Protein AF-A0A396GW42-F1 (afdb_monomer_lite)

Radius of gyration: 40.21 Å; chains: 1; bounding box: 74×36×120 Å

pLDDT: mean 80.88, std 14.31, range [44.22, 98.5]

Foldseek 3Di:
DPPLVVCCVPPVLVSVVCQWQVDDDDDPLVVLSVQLVCLCVVCVDPVSCVVDPVSVVSNLVSLVVVQVVLVRTPPVVSVVSVVVNVVNVVVVVVVVVVVVVVVVVVCVVCVVVVVVVVVVVVVVVVVVVVVVVVVVVVVVVVVVVVVVVVVVVVVVVVVVVD

Sequence (162 aa):
MEDINKLIEEDPLFAFEKLLIGQVSISSIRILLQELKSLMESSFDLDHLISNQESKSKLISLFNQLYQHQGLLPSHVKEFIEKVQTLNDYIIKYTTFQQVLKKHNQLLDSKTDLVNKLWSAYSTQTRIDHEISTANARIDDSLYKLMSIQKSWKILRIKEKI

Organism: Medicago truncatula (NCBI:txid3880)

Secondary structure (DSSP, 8-state):
--SHHHHHHH-HHHHHHHHHHSSS--HHHHHHHHHHHHHHHHT-SHHHHHH-HHHHHHHHHHHHHHHHTGGGS-HHHHHHHHHHHHHHHHHHHHHHHHHHHHHHHHHHHHHHHHHHHHHHHHHHHHHHHHHHHHHHHHHHHHHHHHHHHHHHHHHHHHHTT-

Structure (mmCIF, N/CA/C/O backbone):
data_AF-A0A396GW42-F1
#
_entry.id   AF-A0A396GW42-F1
#
loop_
_atom_site.group_PDB
_atom_site.id
_atom_site.type_symbol
_atom_site.label_atom_id
_atom_site.label_alt_id
_atom_site.label_comp_id
_atom_site.label_asym_id
_atom_site.label_entity_id
_atom_site.label_seq_id
_atom_site.pdbx_PDB_ins_code
_atom_site.Cartn_x
_atom_site.Cartn_y
_atom_site.Cartn_z
_atom_site.occupancy
_atom_site.B_iso_or_equiv
_atom_site.auth_seq_id
_atom_site.auth_comp_id
_atom_site.auth_asym_id
_atom_site.auth_atom_id
_atom_site.pdbx_PDB_model_num
ATOM 1 N N . MET A 1 1 ? -38.583 -3.761 45.421 1.00 50.62 1 MET A N 1
ATOM 2 C CA . MET A 1 1 ? -37.488 -3.274 44.548 1.00 50.62 1 MET A CA 1
ATOM 3 C C . MET A 1 1 ? -36.219 -3.001 45.366 1.00 50.62 1 MET A C 1
ATOM 5 O O . MET A 1 1 ? -35.384 -2.217 44.949 1.00 50.62 1 MET A O 1
ATOM 9 N N . GLU A 1 2 ? -36.059 -3.670 46.514 1.00 44.22 2 GLU A N 1
ATOM 10 C CA . GLU A 1 2 ? -35.084 -3.312 47.559 1.00 44.22 2 GLU A CA 1
ATOM 11 C C . GLU A 1 2 ? -33.847 -4.239 47.577 1.00 44.22 2 GLU A C 1
ATOM 13 O O . GLU A 1 2 ? -32.957 -4.057 48.394 1.00 44.22 2 GLU A O 1
ATOM 18 N N . ASP A 1 3 ? -33.747 -5.188 46.635 1.00 61.47 3 ASP A N 1
ATOM 19 C CA . ASP A 1 3 ? -32.675 -6.201 46.606 1.00 61.47 3 ASP A CA 1
ATOM 20 C C . ASP A 1 3 ? -31.499 -5.873 45.669 1.00 61.47 3 ASP A C 1
ATOM 22 O O . ASP A 1 3 ? -30.366 -6.217 45.979 1.00 61.47 3 ASP A O 1
ATOM 26 N N . ILE A 1 4 ? -31.712 -5.199 44.529 1.00 60.38 4 ILE A N 1
ATOM 27 C CA . ILE A 1 4 ? -30.641 -5.009 43.526 1.00 60.38 4 ILE A CA 1
ATOM 28 C C . ILE A 1 4 ? -29.585 -4.006 43.999 1.00 60.38 4 ILE A C 1
ATOM 30 O O . ILE A 1 4 ? -28.402 -4.255 43.812 1.00 60.38 4 ILE A O 1
ATOM 34 N N . ASN A 1 5 ? -29.983 -2.908 44.648 1.00 65.75 5 ASN A N 1
ATOM 35 C CA . ASN A 1 5 ? -29.028 -1.901 45.131 1.00 65.75 5 ASN A CA 1
ATOM 36 C C . ASN A 1 5 ? -28.087 -2.467 46.201 1.00 65.75 5 ASN A C 1
ATOM 38 O O . ASN A 1 5 ? -26.911 -2.129 46.217 1.00 65.75 5 ASN A O 1
ATOM 42 N N . LYS A 1 6 ? -28.589 -3.380 47.039 1.00 72.62 6 LYS A N 1
ATOM 43 C CA . LYS A 1 6 ? -27.787 -4.073 48.049 1.00 72.62 6 LYS A CA 1
ATOM 44 C C . LYS A 1 6 ? -26.851 -5.110 47.418 1.00 72.62 6 LYS A C 1
ATOM 46 O O . LYS A 1 6 ? -25.679 -5.188 47.761 1.00 72.62 6 LYS A O 1
ATOM 51 N N . LEU A 1 7 ? -27.352 -5.835 46.417 1.00 63.66 7 LEU A N 1
ATOM 52 C CA . LEU A 1 7 ? -26.567 -6.743 45.581 1.00 63.66 7 LEU A CA 1
ATOM 53 C C . LEU A 1 7 ? -25.447 -6.021 44.816 1.00 63.66 7 LEU A C 1
ATOM 55 O O . LEU A 1 7 ? -24.370 -6.583 44.684 1.00 63.66 7 LEU A O 1
ATOM 59 N N . ILE A 1 8 ? -25.668 -4.791 44.337 1.00 66.56 8 ILE A N 1
ATOM 60 C CA . ILE A 1 8 ? -24.638 -3.984 43.657 1.00 66.56 8 ILE A CA 1
ATOM 61 C C . ILE A 1 8 ? -23.465 -3.667 44.596 1.00 66.56 8 ILE A C 1
ATOM 63 O O . ILE A 1 8 ? -22.329 -3.614 44.133 1.00 66.56 8 ILE A O 1
ATOM 67 N N . GLU A 1 9 ? -23.722 -3.471 45.891 1.00 68.69 9 GLU A N 1
ATOM 68 C CA . GLU A 1 9 ? -22.676 -3.209 46.887 1.00 68.69 9 GLU A CA 1
ATOM 69 C C . GLU A 1 9 ? -21.957 -4.489 47.348 1.00 68.69 9 GLU A C 1
ATOM 71 O O . GLU A 1 9 ? -20.740 -4.473 47.520 1.00 68.69 9 GLU A O 1
ATOM 76 N N . GLU A 1 10 ? -22.686 -5.594 47.540 1.00 70.12 10 GLU A N 1
ATOM 77 C CA . GLU A 1 10 ? -22.148 -6.843 48.107 1.00 70.12 10 GLU A CA 1
ATOM 78 C C . GLU A 1 10 ? -21.514 -7.776 47.057 1.00 70.12 10 GLU A C 1
ATOM 80 O O . GLU A 1 10 ? -20.448 -8.346 47.290 1.00 70.12 10 GLU A O 1
ATOM 85 N N . ASP A 1 11 ? -22.153 -7.933 45.896 1.00 62.12 11 ASP A N 1
ATOM 86 C CA . ASP A 1 11 ? -21.642 -8.701 44.757 1.00 62.12 11 ASP A CA 1
ATOM 87 C C . ASP A 1 11 ? -22.103 -8.041 43.446 1.00 62.12 11 ASP A C 1
ATOM 89 O O . ASP A 1 11 ? -23.084 -8.473 42.818 1.00 62.12 11 ASP A O 1
ATOM 93 N N . PRO A 1 12 ? -21.386 -6.987 43.009 1.00 60.44 12 PRO A N 1
ATOM 94 C CA . PRO A 1 12 ? -21.752 -6.212 41.834 1.00 60.44 12 PRO A CA 1
ATOM 95 C C . PRO A 1 12 ? -21.890 -7.076 40.584 1.00 60.44 12 PRO A C 1
ATOM 97 O O . PRO A 1 12 ? -22.664 -6.739 39.694 1.00 60.44 12 PRO A O 1
ATOM 100 N N . LEU A 1 13 ? -21.169 -8.203 40.511 1.00 56.47 13 LEU A N 1
ATOM 101 C CA . LEU A 1 13 ? -21.222 -9.097 39.365 1.00 56.47 13 LEU A CA 1
ATOM 102 C C . LEU A 1 13 ? -22.495 -9.923 39.358 1.00 56.47 13 LEU A C 1
ATOM 104 O O . LEU A 1 13 ? -23.136 -10.015 38.319 1.00 56.47 13 LEU A O 1
ATOM 108 N N . PHE A 1 14 ? -22.868 -10.501 40.496 1.00 63.81 14 PHE A N 1
ATOM 109 C CA . PHE A 1 14 ? -24.110 -11.253 40.608 1.00 63.81 14 PHE A CA 1
ATOM 110 C C . PHE A 1 14 ? -25.330 -10.330 40.478 1.00 63.81 14 PHE A C 1
ATOM 112 O O . PHE A 1 14 ? -26.349 -10.714 39.901 1.00 63.81 14 PHE A O 1
ATOM 119 N N . ALA A 1 15 ? -25.207 -9.076 40.924 1.00 64.31 15 ALA A N 1
ATOM 120 C CA . ALA A 1 15 ? -26.192 -8.026 40.691 1.00 64.31 15 ALA A CA 1
ATOM 121 C C . ALA A 1 15 ? -26.352 -7.710 39.204 1.00 64.31 15 ALA A C 1
ATOM 123 O O . ALA A 1 15 ? -27.474 -7.688 38.699 1.00 64.31 15 ALA A O 1
ATOM 124 N N . PHE A 1 16 ? -25.229 -7.511 38.506 1.00 63.78 16 PHE A N 1
ATOM 125 C CA . PHE A 1 16 ? -25.202 -7.298 37.065 1.00 63.78 16 PHE A CA 1
ATOM 126 C C . PHE A 1 16 ? -25.782 -8.528 36.360 1.00 63.78 16 PHE A C 1
ATOM 128 O O . PHE A 1 16 ? -26.751 -8.403 35.634 1.00 63.78 16 PHE A O 1
ATOM 135 N N . GLU A 1 17 ? -25.321 -9.738 36.671 1.00 60.22 17 GLU A N 1
ATOM 136 C CA . GLU A 1 17 ? -25.830 -11.016 36.157 1.00 60.22 17 GLU A CA 1
ATOM 137 C C . GLU A 1 17 ? -27.356 -11.153 36.325 1.00 60.22 17 GLU A C 1
ATOM 139 O O . GLU A 1 17 ? -28.068 -11.483 35.377 1.00 60.22 17 GLU A O 1
ATOM 144 N N . LYS A 1 18 ? -27.896 -10.826 37.504 1.00 63.91 18 LYS A N 1
ATOM 145 C CA . LYS A 1 18 ? -29.343 -10.805 37.775 1.00 63.91 18 LYS A CA 1
ATOM 146 C C . LYS A 1 18 ? -30.087 -9.758 36.946 1.00 63.91 18 LYS A C 1
ATOM 148 O O . LYS A 1 18 ? -31.170 -10.059 36.442 1.00 63.91 18 LYS A O 1
ATOM 153 N N . LEU A 1 19 ? -29.512 -8.564 36.800 1.00 64.31 19 LEU A N 1
ATOM 154 C CA . LEU A 1 19 ? -30.009 -7.488 35.934 1.00 64.31 19 LEU A CA 1
ATOM 155 C C . LEU A 1 19 ? -30.009 -7.911 34.462 1.00 64.31 19 LEU A C 1
ATOM 157 O O . LEU A 1 19 ? -30.951 -7.590 33.745 1.00 64.31 19 LEU A O 1
ATOM 161 N N . LEU A 1 20 ? -28.979 -8.652 34.044 1.00 56.72 20 LEU A N 1
ATOM 162 C CA . LEU A 1 20 ? -28.669 -8.998 32.662 1.00 56.72 20 LEU A CA 1
ATOM 163 C C . LEU A 1 20 ? -29.333 -10.285 32.155 1.00 56.72 20 LEU A C 1
ATOM 165 O O . LEU A 1 20 ? -29.361 -10.477 30.947 1.00 56.72 20 LEU A O 1
ATOM 169 N N . ILE A 1 21 ? -29.793 -11.204 33.011 1.00 57.59 21 ILE A N 1
ATOM 170 C CA . ILE A 1 21 ? -30.125 -12.572 32.553 1.00 57.59 21 ILE A CA 1
ATOM 171 C C . ILE A 1 21 ? -31.597 -12.941 32.713 1.00 57.59 21 ILE A C 1
ATOM 173 O O . ILE A 1 21 ? -32.006 -13.929 32.116 1.00 57.59 21 ILE A O 1
ATOM 177 N N . GLY A 1 22 ? -32.402 -12.174 33.465 1.00 53.97 22 GLY A N 1
ATOM 178 C CA . GLY A 1 22 ? -33.860 -12.361 33.539 1.00 53.97 22 GLY A CA 1
ATOM 179 C C . GLY A 1 22 ? -34.301 -13.830 33.459 1.00 53.97 22 GLY A C 1
AT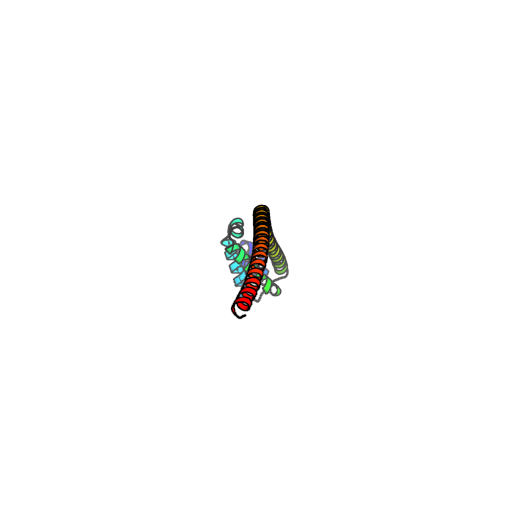OM 180 O O . GLY A 1 22 ? -35.000 -14.178 32.527 1.00 53.97 22 GLY A O 1
ATOM 181 N N . GLN A 1 23 ? -33.795 -14.681 34.364 1.00 52.19 23 GLN A N 1
ATOM 182 C CA . GLN A 1 23 ? -33.992 -16.141 34.405 1.00 52.19 23 GLN A CA 1
ATOM 183 C C . GLN A 1 23 ? -34.030 -16.855 33.025 1.00 52.19 23 GLN A C 1
ATOM 185 O O . GLN A 1 23 ? -35.083 -16.988 32.413 1.00 52.19 23 GLN A O 1
ATOM 190 N N . VAL A 1 24 ? -32.899 -17.495 32.670 1.00 44.75 24 VAL A N 1
ATOM 191 C CA . VAL A 1 24 ? -32.701 -18.520 31.606 1.00 44.75 24 VAL A CA 1
ATOM 192 C C . VAL A 1 24 ? -32.278 -17.938 30.240 1.00 44.75 24 VAL A C 1
ATOM 194 O O . VAL A 1 24 ? -33.092 -17.570 29.407 1.00 44.75 24 VAL A O 1
ATOM 197 N N . SER A 1 25 ? -30.980 -17.864 29.918 1.00 50.50 25 SER A N 1
ATOM 198 C CA . SER A 1 25 ? -30.200 -18.973 29.323 1.00 50.50 25 SER A CA 1
ATOM 199 C C . SER A 1 25 ? -28.691 -18.694 29.470 1.00 50.50 25 SER A C 1
ATOM 201 O O . SER A 1 25 ? -28.188 -17.697 28.962 1.00 50.50 25 SER A O 1
ATOM 203 N N . ILE A 1 26 ? -27.976 -19.538 30.226 1.00 50.97 26 ILE A N 1
ATOM 204 C CA . ILE A 1 26 ? -27.003 -19.020 31.211 1.00 50.97 26 ILE A CA 1
ATOM 205 C C . ILE A 1 26 ? -25.522 -19.331 30.905 1.00 50.97 26 ILE A C 1
ATOM 207 O O . ILE A 1 26 ? -24.672 -18.630 31.427 1.00 50.97 26 ILE A O 1
ATOM 211 N N . SER A 1 27 ? -25.131 -20.316 30.084 1.00 57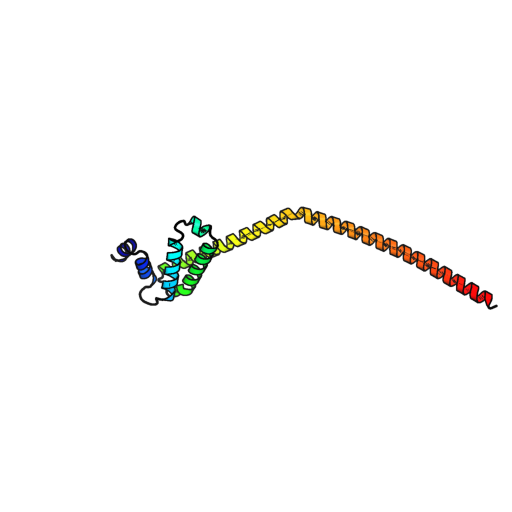.28 27 SER A N 1
ATOM 212 C CA . SER A 1 27 ? -23.706 -20.730 30.058 1.00 57.28 27 SER A CA 1
ATOM 213 C C . SER A 1 27 ? -22.779 -19.817 29.243 1.00 57.28 27 SER A C 1
ATOM 215 O O . SER A 1 27 ? -21.759 -19.377 29.764 1.00 57.28 27 SER A O 1
ATOM 217 N N . SER A 1 28 ? -23.109 -19.511 27.985 1.00 65.38 28 SER A N 1
ATOM 218 C CA . SER A 1 28 ? -22.185 -18.793 27.088 1.00 65.38 28 SER A CA 1
ATOM 219 C C . SER A 1 28 ? -22.103 -17.297 27.398 1.00 65.38 28 SER A C 1
ATOM 221 O O . SER A 1 28 ? -21.014 -16.738 27.436 1.00 65.38 28 SER A O 1
ATOM 223 N N . ILE A 1 29 ? -23.238 -16.657 27.706 1.00 69.88 29 ILE A N 1
ATOM 224 C CA . ILE A 1 29 ? -23.279 -15.237 28.101 1.00 69.88 29 ILE A CA 1
ATOM 225 C C . ILE A 1 29 ? -22.557 -15.035 29.437 1.00 69.88 29 ILE A C 1
ATOM 227 O O . ILE A 1 29 ? -21.790 -14.090 29.580 1.00 69.88 29 ILE A O 1
ATOM 231 N N . ARG A 1 30 ? -22.727 -15.957 30.393 1.00 71.88 30 ARG A N 1
ATOM 232 C CA . ARG A 1 30 ? -22.016 -15.915 31.676 1.00 71.88 30 ARG A CA 1
ATOM 233 C C . ARG A 1 30 ? -20.507 -16.008 31.501 1.00 71.88 30 ARG A C 1
ATOM 235 O O . ARG A 1 30 ? -19.797 -15.247 32.142 1.00 71.88 30 ARG A O 1
ATOM 242 N N . ILE A 1 31 ? -20.019 -16.885 30.621 1.00 79.62 31 ILE A N 1
ATOM 243 C CA . ILE A 1 31 ? -18.582 -16.979 30.321 1.00 79.62 31 ILE A CA 1
ATOM 244 C C . ILE A 1 31 ? -18.071 -15.655 29.734 1.00 79.62 31 ILE A C 1
ATOM 246 O O . ILE A 1 31 ? -17.083 -15.123 30.231 1.00 79.62 31 ILE A O 1
ATOM 250 N N . LEU A 1 32 ? -18.779 -15.071 28.761 1.00 79.00 32 LEU A N 1
ATOM 251 C CA . LEU A 1 32 ? -18.402 -13.785 28.158 1.00 79.00 32 LEU A CA 1
ATOM 252 C C . LEU A 1 32 ? -18.378 -12.636 29.176 1.00 79.00 32 LEU A C 1
ATOM 254 O O . LEU A 1 32 ? -17.474 -11.802 29.154 1.00 79.00 32 LEU A O 1
ATOM 258 N N . LEU A 1 33 ? -19.346 -12.598 30.093 1.00 76.12 33 LEU A N 1
ATOM 259 C CA . LEU A 1 33 ? -19.400 -11.602 31.164 1.00 76.12 33 LEU A CA 1
ATOM 260 C C . LEU A 1 33 ? -18.288 -11.807 32.198 1.00 76.12 33 LEU A C 1
ATOM 262 O O . LEU A 1 33 ? -17.696 -10.832 32.655 1.00 76.12 33 LEU A O 1
ATOM 266 N N . GLN A 1 34 ? -17.967 -13.057 32.538 1.00 80.06 34 GLN A N 1
ATOM 267 C CA . GLN A 1 34 ? -16.864 -13.385 33.440 1.00 80.06 34 GLN A CA 1
ATOM 268 C C . GLN A 1 34 ? -15.515 -12.966 32.839 1.00 80.06 34 GLN A C 1
ATOM 270 O O . GLN A 1 34 ? -14.663 -12.420 33.538 1.00 80.06 34 GLN A O 1
ATOM 275 N N . GLU A 1 35 ? -15.328 -13.187 31.537 1.00 81.31 35 GLU A N 1
ATOM 276 C CA . GLU A 1 35 ? -14.133 -12.755 30.814 1.00 81.31 35 GLU A CA 1
ATOM 277 C C . GLU A 1 35 ? -14.042 -11.233 30.713 1.00 81.31 35 GLU A C 1
ATOM 279 O O . GLU A 1 35 ? -12.959 -10.681 30.906 1.00 81.31 35 GLU A O 1
ATOM 284 N N . LEU A 1 36 ? -15.164 -10.544 30.473 1.00 79.75 36 LEU A N 1
ATOM 285 C CA . LEU A 1 36 ? -15.219 -9.083 30.483 1.00 79.75 36 LEU A CA 1
ATOM 286 C C . LEU A 1 36 ? -14.872 -8.524 31.865 1.00 79.75 36 LEU A C 1
ATOM 288 O O . LEU A 1 36 ? -14.075 -7.595 31.961 1.00 79.75 36 LEU A O 1
ATOM 292 N N . LYS A 1 37 ? -15.408 -9.121 32.934 1.00 78.00 37 LYS A N 1
ATOM 293 C CA . LYS A 1 37 ? -15.067 -8.761 34.314 1.00 78.00 37 LYS A CA 1
ATOM 294 C C . LYS A 1 37 ? -13.579 -8.949 34.576 1.00 78.00 37 LYS A C 1
ATOM 296 O O . LYS A 1 37 ? -12.919 -8.009 34.995 1.00 78.00 37 LYS A O 1
ATOM 301 N N . SER A 1 38 ? -13.047 -10.137 34.289 1.00 82.50 38 SER A N 1
ATOM 302 C CA . SER A 1 38 ? -11.629 -10.434 34.493 1.00 82.50 38 SER A CA 1
ATOM 303 C C . SER A 1 38 ? -10.744 -9.464 33.715 1.00 82.50 38 SER A C 1
ATOM 305 O O . SER A 1 38 ? -9.736 -9.003 34.244 1.00 82.50 38 SER A O 1
ATOM 307 N N . LEU A 1 39 ? -11.145 -9.099 32.493 1.00 77.88 39 LEU A N 1
ATOM 308 C CA . LEU A 1 39 ? -10.447 -8.099 31.700 1.00 77.88 39 LEU A CA 1
ATOM 309 C C . LEU A 1 39 ? -10.451 -6.734 32.402 1.00 77.88 39 LEU A C 1
ATOM 311 O O . LEU A 1 39 ? -9.375 -6.179 32.590 1.00 77.88 39 LEU A O 1
ATOM 315 N N . MET A 1 40 ? -11.611 -6.256 32.860 1.00 74.00 40 MET A N 1
ATOM 316 C CA . MET A 1 40 ? -11.760 -4.976 33.571 1.00 74.00 40 MET A CA 1
ATOM 317 C C . MET A 1 40 ? -11.014 -4.940 34.915 1.00 74.00 40 MET A C 1
ATOM 319 O O . MET A 1 40 ? -10.397 -3.935 35.252 1.00 74.00 40 MET A O 1
ATOM 323 N N . GLU A 1 41 ? -11.033 -6.036 35.676 1.00 72.94 41 GLU A N 1
ATOM 324 C CA . GLU A 1 41 ? -10.347 -6.153 36.970 1.00 72.94 41 GLU A CA 1
ATOM 325 C C . GLU A 1 41 ? -8.828 -6.266 36.810 1.00 72.94 41 GLU A C 1
ATOM 327 O O . GLU A 1 41 ? -8.072 -5.695 37.594 1.00 72.94 41 GLU A O 1
ATOM 332 N N . SER A 1 42 ? -8.366 -6.969 35.771 1.00 69.25 42 SER A N 1
ATOM 333 C CA . SER A 1 42 ? -6.937 -7.066 35.441 1.00 69.25 42 SER A CA 1
ATOM 334 C C . SER A 1 42 ? -6.372 -5.766 34.865 1.00 69.25 42 SER A C 1
ATOM 336 O O . SER A 1 42 ? -5.174 -5.511 34.972 1.00 69.25 42 SER A O 1
ATOM 338 N N . SER A 1 43 ? -7.227 -4.929 34.273 1.00 62.62 43 SER A N 1
ATOM 339 C CA . SER A 1 43 ? -6.869 -3.653 33.664 1.00 62.62 43 SER A CA 1
ATOM 340 C C . SER A 1 43 ? -7.219 -2.474 34.568 1.00 62.62 43 SER A C 1
ATOM 342 O O . SER A 1 43 ? -7.766 -1.490 34.081 1.00 62.62 43 SER A O 1
ATOM 344 N N . PHE A 1 44 ? -6.942 -2.573 35.872 1.00 53.59 44 PHE A N 1
ATOM 345 C CA . PHE A 1 44 ? -7.311 -1.588 36.906 1.00 53.59 44 PHE A CA 1
ATOM 346 C C . PHE A 1 44 ? -7.046 -0.114 36.518 1.00 53.59 44 PHE A C 1
ATOM 348 O O . PHE A 1 44 ? -7.666 0.799 37.055 1.00 53.59 44 PHE A O 1
ATOM 355 N N . ASP A 1 45 ? -6.159 0.106 35.548 1.00 67.62 45 ASP A N 1
ATOM 356 C CA . ASP A 1 45 ? -5.987 1.351 34.819 1.00 67.62 45 ASP A CA 1
ATOM 357 C C . ASP A 1 45 ? -6.621 1.305 33.406 1.00 67.62 45 ASP A C 1
ATOM 359 O O . ASP A 1 45 ? -6.199 0.544 32.523 1.00 67.62 45 ASP A O 1
ATOM 363 N N . LEU A 1 46 ? -7.617 2.167 33.172 1.00 64.44 46 LEU A N 1
ATOM 364 C CA . LEU A 1 46 ? -8.256 2.354 31.865 1.00 64.44 46 LEU A CA 1
ATOM 365 C C . LEU A 1 46 ? -7.227 2.747 30.789 1.00 64.44 46 LEU A C 1
ATOM 367 O O . LEU A 1 46 ? -7.354 2.332 29.633 1.00 64.44 46 LEU A O 1
ATOM 371 N N . ASP A 1 47 ? -6.176 3.480 31.171 1.00 68.25 47 ASP A N 1
ATOM 372 C CA . ASP A 1 47 ? -5.085 3.854 30.272 1.00 68.25 47 ASP A CA 1
ATOM 373 C C . ASP A 1 47 ? -4.247 2.633 29.875 1.00 68.25 47 ASP A C 1
ATOM 375 O O . ASP A 1 47 ? -3.780 2.545 28.737 1.00 68.25 47 ASP A O 1
ATOM 379 N N . HIS A 1 48 ? -4.125 1.625 30.743 1.00 71.44 48 HIS A N 1
ATOM 380 C CA . HIS A 1 48 ? -3.484 0.349 30.421 1.00 71.44 48 HIS A CA 1
ATOM 381 C C . HIS A 1 48 ? -4.354 -0.524 29.499 1.00 71.44 48 HIS A C 1
ATOM 383 O O . HIS A 1 48 ? -3.843 -1.139 28.558 1.00 71.44 48 HIS A O 1
ATOM 389 N N . LEU A 1 49 ? -5.679 -0.553 29.710 1.00 66.81 49 LEU A N 1
ATOM 390 C CA . LEU A 1 49 ? -6.614 -1.245 28.809 1.00 66.81 49 LEU A CA 1
ATOM 391 C C . LEU A 1 49 ? -6.562 -0.646 27.395 1.00 66.81 49 LEU A C 1
ATOM 393 O O . LEU A 1 49 ? -6.596 -1.379 26.408 1.00 66.81 49 LEU A O 1
ATOM 397 N N . ILE A 1 50 ? -6.459 0.684 27.300 1.00 65.94 50 ILE A N 1
ATOM 398 C CA . ILE A 1 50 ? -6.406 1.415 26.033 1.00 65.94 50 ILE A CA 1
ATOM 399 C C . ILE A 1 50 ? -4.994 1.382 25.426 1.00 65.94 50 ILE A C 1
ATOM 401 O O . ILE A 1 50 ? -4.855 1.329 24.209 1.00 65.94 50 ILE A O 1
ATOM 405 N N . SER A 1 51 ? -3.912 1.403 26.192 1.00 70.75 51 SER A N 1
ATOM 406 C CA . SER A 1 51 ? -2.559 1.381 25.611 1.00 70.75 51 SER A CA 1
ATOM 407 C C . SER A 1 51 ? -2.132 -0.011 25.131 1.00 70.75 51 SER A C 1
ATOM 409 O O . SER A 1 51 ? -1.359 -0.107 24.175 1.00 70.75 51 SER A O 1
ATOM 411 N N . ASN A 1 52 ? -2.680 -1.087 25.706 1.00 80.19 52 ASN A N 1
ATOM 412 C CA . ASN A 1 52 ? -2.385 -2.454 25.286 1.00 80.19 52 ASN A CA 1
ATOM 413 C C . ASN A 1 52 ? -3.279 -2.911 24.115 1.00 80.19 52 ASN A C 1
ATOM 415 O O . ASN A 1 52 ? -4.492 -3.093 24.246 1.00 80.19 52 ASN A O 1
ATOM 419 N N . GLN A 1 53 ? -2.655 -3.164 22.961 1.00 79.25 53 GLN A N 1
ATOM 420 C CA . GLN A 1 53 ? -3.340 -3.615 21.748 1.00 79.25 53 GLN A CA 1
ATOM 421 C C . GLN A 1 53 ? -4.022 -4.985 21.901 1.00 79.25 53 GLN A C 1
ATOM 423 O O . GLN A 1 53 ? -5.072 -5.219 21.296 1.00 79.25 53 GLN A O 1
ATOM 428 N N . GLU A 1 54 ? -3.455 -5.887 22.701 1.00 81.62 54 GLU A N 1
ATOM 429 C CA . GLU A 1 54 ? -4.038 -7.201 22.977 1.00 81.62 54 GLU A CA 1
ATOM 430 C C . GLU A 1 54 ? -5.304 -7.062 23.829 1.00 81.62 54 GLU A C 1
ATOM 432 O O . GLU A 1 54 ? -6.361 -7.570 23.449 1.00 81.62 54 GLU A O 1
ATOM 437 N N . SER A 1 55 ? -5.236 -6.279 24.911 1.00 78.25 55 SER A N 1
ATOM 438 C CA . SER A 1 55 ? -6.389 -5.979 25.769 1.00 78.25 55 SER A CA 1
ATOM 439 C C . SER A 1 55 ? -7.513 -5.290 24.996 1.00 78.25 55 SER A C 1
ATOM 441 O O . SER A 1 55 ? -8.667 -5.707 25.098 1.00 78.25 55 SER A O 1
ATOM 443 N N . LYS A 1 56 ? -7.185 -4.304 24.147 1.00 77.38 56 LYS A N 1
ATOM 444 C CA . LYS A 1 56 ? -8.135 -3.670 23.216 1.00 77.38 56 LYS A CA 1
ATOM 445 C C . LYS A 1 56 ? -8.816 -4.680 22.300 1.00 77.38 56 LYS A C 1
ATOM 447 O O . LYS A 1 56 ? -10.036 -4.667 22.159 1.00 77.38 56 LYS A O 1
ATOM 452 N N . SER A 1 57 ? -8.036 -5.556 21.670 1.00 80.75 57 SER A N 1
ATOM 453 C CA . SER A 1 57 ? -8.563 -6.548 20.727 1.00 80.75 57 SER A CA 1
ATOM 454 C C . SER A 1 57 ? -9.476 -7.553 21.431 1.00 80.75 57 SER A C 1
ATOM 456 O O . SER A 1 57 ? -10.538 -7.900 20.911 1.00 80.75 57 SER A O 1
ATOM 458 N N . LYS A 1 58 ? -9.105 -7.967 22.648 1.00 82.44 58 LYS A N 1
ATOM 459 C CA . LYS A 1 58 ? -9.915 -8.846 23.494 1.00 82.44 58 LYS A CA 1
ATOM 460 C C . LYS A 1 58 ? -11.224 -8.175 23.921 1.00 82.44 58 LYS A C 1
ATOM 462 O O . LYS A 1 58 ? -12.275 -8.795 23.802 1.00 82.44 58 LYS A O 1
ATOM 467 N N . LEU A 1 59 ? -11.185 -6.900 24.313 1.00 79.12 59 LEU A N 1
ATOM 468 C CA . LEU A 1 59 ? -12.372 -6.112 24.657 1.00 79.12 59 LEU A CA 1
ATOM 469 C C . LEU A 1 59 ? -13.347 -5.996 23.473 1.00 79.12 59 LEU A C 1
ATOM 471 O O . LEU A 1 59 ? -14.538 -6.265 23.620 1.00 79.12 59 LEU A O 1
ATOM 475 N N . ILE A 1 60 ? -12.838 -5.648 22.286 1.00 77.81 60 ILE A N 1
ATOM 476 C CA . ILE A 1 60 ? -13.641 -5.554 21.055 1.00 77.81 60 ILE A CA 1
ATOM 477 C C . ILE A 1 60 ? -14.280 -6.909 20.728 1.00 77.81 60 ILE A C 1
ATOM 479 O O . ILE A 1 60 ? -15.463 -6.973 20.396 1.00 77.81 60 ILE A O 1
ATOM 483 N N . SER A 1 61 ? -13.523 -8.003 20.856 1.00 83.62 61 SER A N 1
ATOM 484 C CA . SER A 1 61 ? -14.030 -9.360 20.629 1.00 83.62 61 SER A CA 1
ATOM 485 C C . SER A 1 61 ? -15.164 -9.728 21.591 1.00 83.62 61 SER A C 1
ATOM 487 O O . SER A 1 61 ? -16.189 -10.251 21.153 1.00 83.62 61 SER A O 1
ATOM 489 N N . LEU A 1 62 ? -15.017 -9.415 22.881 1.00 82.25 62 LEU A N 1
ATOM 490 C CA . LEU A 1 62 ? -16.043 -9.678 23.893 1.00 82.25 62 LEU A CA 1
ATOM 491 C C . LEU A 1 62 ? -17.328 -8.893 23.618 1.00 82.25 62 LEU A C 1
ATOM 493 O O . LEU A 1 62 ? -18.412 -9.474 23.649 1.00 82.25 62 LEU A O 1
ATOM 497 N N . PHE A 1 63 ? -17.223 -7.605 23.277 1.00 78.75 63 PHE A N 1
ATOM 498 C CA . PHE A 1 63 ? -18.395 -6.801 22.917 1.00 78.75 63 PHE A CA 1
ATOM 499 C C . PHE A 1 63 ? -19.085 -7.302 21.650 1.00 78.75 63 PHE A C 1
ATOM 5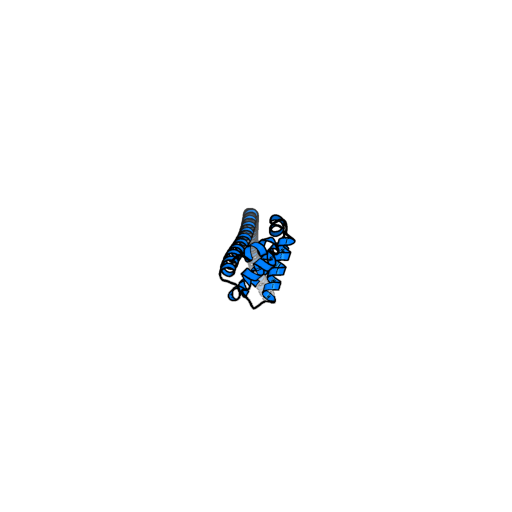01 O O . PHE A 1 63 ? -20.309 -7.419 21.643 1.00 78.75 63 PHE A O 1
ATOM 508 N N . ASN A 1 64 ? -18.322 -7.688 20.623 1.00 80.19 64 ASN A N 1
ATOM 509 C CA . ASN A 1 64 ? -18.887 -8.282 19.413 1.00 80.19 64 ASN A CA 1
ATOM 510 C C . ASN A 1 64 ? -19.673 -9.561 19.733 1.00 80.19 64 ASN A C 1
ATOM 512 O O . ASN A 1 64 ? -20.787 -9.732 19.246 1.00 80.19 64 ASN A O 1
ATOM 516 N N . GLN A 1 65 ? -19.122 -10.450 20.563 1.00 80.44 65 GLN A N 1
ATOM 517 C CA . GLN A 1 65 ? -19.785 -11.699 20.952 1.00 80.44 65 GLN A CA 1
ATOM 518 C C . GLN A 1 65 ? -21.038 -11.445 21.803 1.00 80.44 65 GLN A C 1
ATOM 520 O O . GLN A 1 65 ? -22.077 -12.055 21.559 1.00 80.44 65 GLN A O 1
ATOM 525 N N . LEU A 1 66 ? -20.988 -10.495 22.742 1.00 78.06 66 LEU A N 1
ATOM 526 C CA . LEU A 1 66 ? -22.161 -10.070 23.513 1.00 78.06 66 LEU A CA 1
ATOM 527 C C . LEU A 1 66 ? -23.251 -9.468 22.614 1.00 78.06 66 LEU A C 1
ATOM 529 O O . LEU A 1 66 ? -24.429 -9.776 22.792 1.00 78.06 66 LEU A O 1
ATOM 533 N N . TYR A 1 67 ? -22.868 -8.680 21.606 1.00 77.19 67 TYR A N 1
ATOM 534 C CA . TYR A 1 67 ? -23.790 -8.131 20.612 1.00 77.19 67 TYR A CA 1
ATOM 535 C C . TYR A 1 67 ? -24.476 -9.227 19.784 1.00 77.19 67 TYR A C 1
ATOM 537 O O . TYR A 1 67 ? -25.683 -9.155 19.556 1.00 77.19 67 TYR A O 1
ATOM 545 N N . GLN A 1 68 ? -23.766 -10.296 19.400 1.00 78.50 68 GLN A N 1
ATOM 546 C CA . GLN A 1 68 ? -24.386 -11.445 18.715 1.00 78.50 68 GLN A CA 1
ATOM 547 C C . GLN A 1 68 ? -25.450 -12.148 19.574 1.00 78.50 68 GLN A C 1
ATOM 549 O O . GLN A 1 68 ? -26.399 -12.724 19.043 1.00 78.50 68 GLN A O 1
ATOM 554 N N . HIS A 1 69 ? -25.332 -12.070 20.901 1.00 76.81 69 HIS A N 1
ATOM 555 C CA . HIS A 1 69 ? -26.286 -12.649 21.848 1.00 76.81 69 HIS A CA 1
ATOM 556 C C . HIS A 1 69 ? -27.321 -11.646 22.386 1.00 76.81 69 HIS A C 1
ATOM 558 O O . HIS A 1 69 ? -28.083 -11.984 23.292 1.00 76.81 69 HIS A O 1
ATOM 564 N N . GLN A 1 70 ? -27.423 -10.443 21.807 1.00 71.31 70 GLN A N 1
ATOM 565 C CA . GLN A 1 70 ? -28.294 -9.371 22.309 1.00 71.31 70 GLN A CA 1
ATOM 566 C C . GLN A 1 70 ? -29.787 -9.726 22.393 1.00 71.31 70 GLN A C 1
ATOM 568 O O . GLN A 1 70 ? -30.517 -9.124 23.173 1.00 71.31 70 GLN A O 1
ATOM 573 N N . GLY A 1 71 ? -30.256 -10.702 21.604 1.00 72.38 71 GLY A N 1
ATOM 574 C CA . GLY A 1 71 ? -31.649 -11.166 21.635 1.00 72.38 71 GLY A CA 1
ATOM 575 C C . GLY A 1 71 ? -32.043 -11.878 22.934 1.00 72.38 71 GLY A C 1
ATOM 576 O O . GLY A 1 71 ? -33.230 -12.043 23.195 1.00 72.38 71 GLY A O 1
ATOM 577 N N . LEU A 1 72 ? -31.058 -12.281 23.741 1.00 73.19 72 LEU A N 1
ATOM 578 C CA . LEU A 1 72 ? -31.238 -12.931 25.041 1.00 73.19 72 LEU A CA 1
ATOM 579 C C . LEU A 1 72 ? -31.030 -11.964 26.214 1.00 73.19 72 LEU A C 1
ATOM 581 O O . LEU A 1 72 ? -31.136 -12.373 27.368 1.00 73.19 72 LEU A O 1
ATOM 585 N N . LEU A 1 73 ? -30.708 -10.701 25.927 1.00 70.06 73 LEU A N 1
ATOM 586 C CA . LEU A 1 73 ? -30.404 -9.698 26.935 1.00 70.06 73 LEU A CA 1
ATOM 587 C C . LEU A 1 73 ? -31.626 -8.800 27.192 1.00 70.06 73 LEU A C 1
ATOM 589 O O . LEU A 1 73 ? -32.339 -8.430 26.254 1.00 70.06 73 LEU A O 1
ATOM 593 N N . PRO A 1 74 ? -31.873 -8.400 28.447 1.00 75.69 74 PRO A N 1
ATOM 594 C CA . PRO A 1 74 ? -32.881 -7.418 28.805 1.00 75.69 74 PRO A CA 1
ATOM 595 C C . PRO A 1 74 ? -32.682 -6.099 28.052 1.00 75.69 74 PRO A C 1
ATOM 597 O O . PRO A 1 74 ? -31.563 -5.703 27.725 1.00 75.69 74 PRO A O 1
ATOM 600 N N . SER A 1 75 ? -33.780 -5.385 27.803 1.00 73.19 75 SER A N 1
ATOM 601 C CA . SER A 1 75 ? -33.805 -4.196 26.936 1.00 73.19 75 SER A CA 1
ATOM 602 C C . SER A 1 75 ? -32.768 -3.124 27.297 1.00 73.19 75 SER A C 1
ATOM 604 O O . SER A 1 75 ? -32.113 -2.585 26.409 1.00 73.19 75 SER A O 1
ATOM 606 N N . HIS A 1 76 ? -32.571 -2.855 28.588 1.00 69.19 76 HIS A N 1
ATOM 607 C CA . HIS A 1 76 ? -31.607 -1.864 29.080 1.00 69.19 76 HIS A CA 1
ATOM 608 C C . HIS A 1 76 ? -30.145 -2.245 28.780 1.00 69.19 76 HIS A C 1
ATOM 610 O O . HIS A 1 76 ? -29.294 -1.385 28.569 1.00 69.19 76 HIS A O 1
ATOM 616 N N . VAL A 1 77 ? -29.854 -3.542 28.720 1.00 69.12 77 VAL A N 1
ATOM 617 C CA . VAL A 1 77 ? -28.530 -4.095 28.403 1.00 69.12 77 VAL A CA 1
ATOM 618 C C . VAL A 1 77 ? -28.274 -4.030 26.916 1.00 69.12 77 VAL A C 1
ATOM 620 O O . VAL A 1 77 ? -27.180 -3.682 26.478 1.00 69.12 77 VAL A O 1
ATOM 623 N N . LYS A 1 78 ? -29.301 -4.365 26.137 1.00 73.50 78 LYS A N 1
ATOM 624 C CA . LYS A 1 78 ? -29.255 -4.292 24.687 1.00 73.50 78 LYS A CA 1
ATOM 625 C C . LYS A 1 78 ? -28.910 -2.873 24.233 1.00 73.50 78 LYS A C 1
ATOM 627 O O . LYS A 1 78 ? -27.976 -2.704 23.457 1.00 73.50 78 LYS A O 1
ATOM 632 N N . GLU A 1 79 ? -29.583 -1.864 24.786 1.00 75.56 79 GLU A N 1
ATOM 633 C CA . GLU A 1 79 ? -29.296 -0.456 24.481 1.00 75.56 79 GLU A CA 1
ATOM 634 C C . GLU A 1 79 ? -27.853 -0.066 24.853 1.00 75.56 79 GLU A C 1
ATOM 636 O O . GLU A 1 79 ? -27.179 0.651 24.110 1.00 75.56 79 GLU A O 1
ATOM 641 N N . PHE A 1 80 ? -27.347 -0.558 25.988 1.00 75.56 80 PHE A N 1
ATOM 642 C CA . PHE A 1 80 ? -25.961 -0.336 26.395 1.00 75.56 80 PHE A CA 1
ATOM 643 C C . PHE A 1 80 ? -24.962 -0.963 25.409 1.00 75.56 80 PHE A C 1
ATOM 645 O O . PHE A 1 80 ? -24.043 -0.283 24.952 1.00 75.56 80 PHE A O 1
ATOM 652 N N . ILE A 1 81 ? -25.157 -2.228 25.030 1.00 75.44 81 ILE A N 1
ATOM 653 C CA . ILE A 1 81 ? -24.262 -2.934 24.103 1.00 75.44 81 ILE A CA 1
ATOM 654 C C . ILE A 1 81 ? -24.299 -2.298 22.711 1.00 75.44 81 ILE A C 1
ATOM 656 O O . ILE A 1 81 ? -23.246 -2.134 22.105 1.00 75.44 81 ILE A O 1
ATOM 660 N N . GLU A 1 82 ? -25.465 -1.872 22.217 1.00 79.06 82 GLU A N 1
ATOM 661 C CA . GLU A 1 82 ? -25.589 -1.152 20.939 1.00 79.06 82 GLU A CA 1
ATOM 662 C C . GLU A 1 82 ? -24.774 0.154 20.928 1.00 79.06 82 GLU A C 1
ATOM 664 O O . GLU A 1 82 ? -24.063 0.450 19.959 1.00 79.06 82 GLU A O 1
ATOM 669 N N . LYS A 1 83 ? -24.815 0.925 22.024 1.00 78.06 83 LYS A N 1
ATOM 670 C CA . LYS A 1 83 ? -24.013 2.151 22.173 1.00 78.06 83 LYS A CA 1
ATOM 671 C C . LYS A 1 83 ? -22.515 1.851 22.223 1.00 78.06 83 LYS A C 1
ATOM 673 O O . LYS A 1 83 ? -21.738 2.534 21.556 1.00 78.06 83 LYS A O 1
ATOM 678 N N . VAL A 1 84 ? -22.104 0.820 22.964 1.00 76.19 84 VAL A N 1
ATOM 679 C CA . VAL A 1 84 ? -20.692 0.408 23.037 1.00 76.19 84 VAL A CA 1
ATOM 680 C C . VAL A 1 84 ? -20.190 -0.113 21.688 1.00 76.19 84 VAL A C 1
ATOM 682 O O . VAL A 1 84 ? -19.084 0.229 21.272 1.00 76.19 84 VAL A O 1
ATOM 685 N N . GLN A 1 85 ? -21.012 -0.864 20.958 1.00 77.38 85 GLN A N 1
ATOM 686 C CA . GLN A 1 85 ? -20.672 -1.353 19.625 1.00 77.38 85 GLN A CA 1
ATOM 687 C C . GLN A 1 85 ? -20.477 -0.200 18.635 1.00 77.38 85 GLN A C 1
ATOM 689 O O . GLN A 1 85 ? -19.504 -0.171 17.884 1.00 77.38 85 GLN A O 1
ATOM 694 N N . THR A 1 86 ? -21.358 0.798 18.691 1.00 78.25 86 THR A N 1
ATOM 695 C CA . THR A 1 86 ? -21.243 2.016 17.882 1.00 78.25 86 THR A CA 1
ATOM 696 C C . THR A 1 86 ? -19.929 2.754 18.170 1.00 78.25 86 THR A C 1
ATOM 698 O O . THR A 1 86 ? -19.234 3.176 17.245 1.00 78.25 86 THR A O 1
ATOM 701 N N . LEU A 1 87 ? -19.545 2.875 19.447 1.00 73.81 87 LEU A N 1
ATOM 702 C CA . LEU A 1 87 ? -18.258 3.453 19.846 1.00 73.81 87 LEU A CA 1
ATOM 703 C C . LEU A 1 87 ? -17.068 2.632 19.324 1.00 73.81 87 LEU A C 1
ATOM 705 O O . LEU A 1 87 ? -16.121 3.217 18.798 1.00 73.81 87 LEU A O 1
ATOM 709 N N . ASN A 1 88 ? -17.125 1.299 19.404 1.00 76.88 88 ASN A N 1
ATOM 710 C CA . ASN A 1 88 ? -16.097 0.415 18.841 1.00 76.88 88 ASN A CA 1
ATOM 711 C C . ASN A 1 88 ? -15.915 0.640 17.337 1.00 76.88 88 ASN A C 1
ATOM 713 O O . ASN A 1 88 ? -14.785 0.807 16.871 1.00 76.88 88 ASN A O 1
ATOM 717 N N . ASP A 1 89 ? -17.010 0.718 16.582 1.00 79.88 89 ASP A N 1
ATOM 718 C CA . ASP A 1 89 ? -16.963 0.989 15.145 1.00 79.88 89 ASP A CA 1
ATOM 719 C C . ASP A 1 89 ? -16.302 2.342 14.846 1.00 79.88 89 ASP A C 1
ATOM 721 O O . ASP A 1 89 ? -15.501 2.454 13.912 1.00 79.88 89 ASP A O 1
ATOM 725 N N . TYR A 1 90 ? -16.590 3.374 15.647 1.00 75.69 90 TYR A N 1
ATOM 726 C CA . TYR A 1 90 ? -15.930 4.676 15.525 1.00 75.69 90 TYR A CA 1
ATOM 727 C C . TYR A 1 90 ? -14.430 4.605 15.829 1.00 75.69 90 TYR A C 1
ATOM 729 O O . TYR A 1 90 ? -13.639 5.179 15.079 1.00 75.69 90 TYR A O 1
ATOM 737 N N . ILE A 1 91 ? -14.016 3.881 16.872 1.00 76.50 91 ILE A N 1
ATOM 738 C CA . ILE A 1 91 ? -12.598 3.705 17.235 1.00 76.50 91 ILE A CA 1
ATOM 739 C C . ILE A 1 91 ? -11.833 2.978 16.122 1.00 76.50 91 ILE A C 1
ATOM 741 O O . ILE A 1 91 ? -10.721 3.384 15.762 1.00 76.50 91 ILE A O 1
ATOM 745 N N . ILE A 1 92 ? -12.427 1.930 15.545 1.00 80.31 92 ILE A N 1
ATOM 746 C CA . ILE A 1 92 ? -11.842 1.188 14.423 1.00 80.31 92 ILE A CA 1
ATOM 747 C C . ILE A 1 92 ? -11.690 2.118 13.216 1.00 80.31 92 ILE A C 1
ATOM 749 O O . ILE A 1 92 ? -10.583 2.263 12.695 1.00 80.31 92 ILE A O 1
ATOM 753 N N . LYS A 1 93 ? -12.763 2.819 12.819 1.00 82.06 93 LYS A N 1
ATOM 754 C CA . LYS A 1 93 ? -12.735 3.781 11.702 1.00 82.06 93 LYS A CA 1
ATOM 755 C C . LYS A 1 93 ? -11.689 4.872 11.908 1.00 82.06 93 LYS A C 1
ATOM 757 O O . LYS A 1 93 ? -10.950 5.186 10.978 1.00 82.06 93 LYS A O 1
ATOM 762 N N . TYR A 1 94 ? -11.595 5.426 13.114 1.00 79.62 94 TYR A N 1
ATOM 763 C CA . TYR A 1 94 ? -10.602 6.441 13.452 1.00 79.62 94 TYR A CA 1
ATOM 764 C C . TYR A 1 94 ? -9.174 5.900 13.332 1.00 79.62 94 TYR A C 1
ATOM 766 O O . TYR A 1 94 ? -8.311 6.547 12.742 1.00 79.62 94 TYR A O 1
ATOM 774 N N . THR A 1 95 ? -8.925 4.684 13.821 1.00 81.81 95 THR A N 1
ATOM 775 C CA . THR A 1 95 ? -7.616 4.026 13.703 1.00 81.81 95 THR A CA 1
ATOM 776 C C . THR A 1 95 ? -7.239 3.793 12.239 1.00 81.81 95 THR A C 1
ATOM 778 O O . THR A 1 95 ? -6.116 4.098 11.830 1.00 81.81 95 THR A O 1
ATOM 781 N N . THR A 1 96 ? -8.179 3.314 11.419 1.00 86.00 96 THR A N 1
ATOM 782 C CA . THR A 1 96 ? -7.987 3.175 9.969 1.00 86.00 96 THR A CA 1
ATOM 783 C C . THR A 1 96 ? -7.685 4.525 9.321 1.00 86.00 96 THR A C 1
ATOM 785 O O . THR A 1 96 ? -6.741 4.632 8.539 1.00 86.00 96 THR A O 1
ATOM 788 N N . PHE A 1 97 ? -8.431 5.571 9.679 1.00 86.56 97 PHE A N 1
ATOM 789 C CA . PHE A 1 97 ? -8.208 6.922 9.171 1.00 86.56 97 PHE A CA 1
ATOM 790 C C . PHE A 1 97 ? -6.801 7.438 9.511 1.00 86.56 97 PHE A C 1
ATOM 792 O O . PHE A 1 97 ? -6.101 7.935 8.632 1.00 86.56 97 PHE A O 1
ATOM 799 N N . GLN A 1 98 ? -6.338 7.241 10.746 1.00 89.00 98 GLN A N 1
ATOM 800 C CA . GLN A 1 98 ? -4.983 7.609 11.172 1.00 89.00 98 GLN A CA 1
ATOM 801 C C . GLN A 1 98 ? -3.896 6.873 10.373 1.00 89.00 98 GLN A C 1
ATOM 803 O O . GLN A 1 98 ? -2.904 7.475 9.957 1.00 89.00 98 GLN A O 1
ATOM 808 N N . GLN A 1 99 ? -4.084 5.581 10.093 1.00 92.38 99 GLN A N 1
ATOM 809 C CA . GLN A 1 99 ? -3.155 4.822 9.248 1.00 92.38 99 GLN A CA 1
ATOM 810 C C . GLN A 1 99 ? -3.121 5.345 7.806 1.00 92.38 99 GLN A C 1
ATOM 812 O O . GLN A 1 99 ? -2.043 5.437 7.213 1.00 92.38 99 GLN A O 1
ATOM 817 N N . VAL A 1 100 ? -4.281 5.701 7.246 1.00 94.12 100 VAL A N 1
ATOM 818 C CA . VAL A 1 100 ? -4.382 6.307 5.910 1.00 94.12 100 VAL A CA 1
ATOM 819 C C . VAL A 1 100 ? -3.668 7.656 5.880 1.00 94.12 100 VAL A C 1
ATOM 821 O O . VAL A 1 100 ? -2.856 7.888 4.985 1.00 94.12 100 VAL A O 1
ATOM 824 N N . LEU A 1 101 ? -3.894 8.508 6.881 1.00 92.94 101 LEU A N 1
ATOM 825 C CA . LEU A 1 101 ? -3.249 9.815 6.995 1.00 92.94 101 LEU A CA 1
ATOM 826 C C . LEU A 1 101 ? -1.720 9.689 7.084 1.00 92.94 101 LEU A C 1
ATOM 828 O O . LEU A 1 101 ? -0.994 10.395 6.387 1.00 92.94 101 LEU A O 1
ATOM 832 N N . LYS A 1 102 ? -1.215 8.723 7.860 1.00 95.31 102 LYS A N 1
ATOM 833 C CA . LYS A 1 102 ? 0.224 8.433 7.940 1.00 95.31 102 LYS A CA 1
ATOM 834 C C . LYS A 1 102 ? 0.811 8.038 6.582 1.00 95.31 102 LYS A C 1
ATOM 836 O O . LYS A 1 102 ? 1.842 8.578 6.191 1.00 95.31 102 LYS A O 1
ATOM 841 N N . LYS A 1 103 ? 0.161 7.122 5.853 1.00 94.94 103 LYS A N 1
ATOM 842 C CA . LYS A 1 103 ? 0.605 6.709 4.508 1.00 94.94 103 LYS A CA 1
ATOM 843 C C . LYS A 1 103 ? 0.552 7.864 3.509 1.00 94.94 103 LYS A C 1
ATOM 845 O O . LYS A 1 103 ? 1.444 7.987 2.676 1.00 94.94 103 LYS A O 1
ATOM 850 N N . HIS A 1 104 ? -0.471 8.712 3.601 1.00 94.81 104 HIS A N 1
ATOM 851 C CA . HIS A 1 104 ? -0.589 9.905 2.769 1.00 94.81 104 HIS A CA 1
ATOM 852 C C . HIS A 1 104 ? 0.582 10.868 2.992 1.00 94.81 104 HIS A C 1
ATOM 854 O O . HIS A 1 104 ? 1.203 11.299 2.025 1.00 94.81 104 HIS A O 1
ATOM 860 N N . ASN A 1 105 ? 0.940 11.137 4.249 1.00 94.44 105 ASN A N 1
ATOM 861 C CA . ASN A 1 105 ? 2.076 12.001 4.570 1.00 94.44 105 ASN A CA 1
ATOM 862 C C . ASN A 1 105 ? 3.403 11.403 4.085 1.00 94.44 105 ASN A C 1
ATOM 864 O O . ASN A 1 105 ? 4.190 12.102 3.462 1.00 94.44 105 ASN A O 1
ATOM 868 N N . GLN A 1 106 ? 3.609 10.092 4.254 1.00 95.94 106 GLN A N 1
ATOM 869 C CA . GLN A 1 106 ? 4.789 9.405 3.707 1.00 95.94 106 GLN A CA 1
ATOM 870 C C . GLN A 1 106 ? 4.891 9.546 2.181 1.00 95.94 106 GLN A C 1
ATOM 872 O O . GLN A 1 106 ? 5.978 9.759 1.642 1.00 95.94 106 GLN A O 1
ATOM 877 N N . LEU A 1 107 ? 3.762 9.444 1.473 1.00 94.81 107 LEU A N 1
ATOM 878 C CA . LEU A 1 107 ? 3.721 9.664 0.030 1.00 94.81 107 LEU A CA 1
ATOM 879 C C . LEU A 1 107 ? 4.068 11.116 -0.317 1.00 94.81 107 LEU A C 1
ATOM 881 O O . LEU A 1 107 ? 4.849 11.349 -1.240 1.00 94.81 107 LEU A O 1
ATOM 885 N N . LEU A 1 108 ? 3.517 12.076 0.427 1.00 94.62 108 LEU A N 1
ATOM 886 C CA . LEU A 1 108 ? 3.787 13.497 0.236 1.00 94.62 108 LEU A CA 1
ATOM 887 C C . LEU A 1 108 ? 5.278 13.815 0.415 1.00 94.62 108 LEU A C 1
ATOM 889 O O . LEU A 1 108 ? 5.854 14.479 -0.445 1.00 94.62 108 LEU A O 1
ATOM 893 N N . ASP A 1 109 ? 5.909 13.267 1.453 1.00 95.50 109 ASP A N 1
ATOM 894 C CA . ASP A 1 109 ? 7.343 13.425 1.720 1.00 95.50 109 ASP A CA 1
ATOM 895 C C . ASP A 1 109 ? 8.196 12.834 0.585 1.00 95.50 109 ASP A C 1
ATOM 897 O O . ASP A 1 109 ? 9.198 13.415 0.167 1.00 95.50 109 ASP A O 1
ATOM 901 N N . SER A 1 110 ? 7.766 11.701 0.020 1.00 96.38 110 SER A N 1
ATOM 902 C CA . SER A 1 110 ? 8.457 11.050 -1.102 1.00 96.38 110 SER A CA 1
ATOM 903 C C . SER A 1 110 ? 8.243 11.730 -2.463 1.00 96.38 110 SER A C 1
ATOM 905 O O . SER A 1 110 ? 8.946 11.412 -3.424 1.00 96.38 110 SER A O 1
ATOM 907 N N . LYS A 1 111 ? 7.295 12.673 -2.577 1.00 94.94 111 LYS A N 1
ATOM 908 C CA . LYS A 1 111 ? 6.877 13.273 -3.856 1.00 94.94 111 LYS A CA 1
ATOM 909 C C . LYS A 1 111 ? 8.049 13.868 -4.632 1.00 94.94 111 LYS A C 1
ATOM 911 O O . LYS A 1 111 ? 8.171 13.629 -5.831 1.00 94.94 111 LYS A O 1
ATOM 916 N N . THR A 1 112 ? 8.903 14.636 -3.962 1.00 94.81 112 THR A N 1
ATOM 917 C CA . THR A 1 112 ? 10.038 15.312 -4.606 1.00 94.81 112 THR A CA 1
ATOM 918 C C . THR A 1 112 ? 11.050 14.308 -5.160 1.00 94.81 112 THR A C 1
ATOM 920 O O . THR A 1 112 ? 11.485 14.446 -6.301 1.00 94.81 112 THR A O 1
ATOM 923 N N . ASP A 1 113 ? 11.381 13.264 -4.396 1.00 96.69 113 ASP A N 1
ATOM 924 C CA . ASP A 1 113 ? 12.290 12.199 -4.840 1.00 96.69 113 ASP A CA 1
ATOM 925 C C . ASP A 1 113 ? 11.726 11.439 -6.050 1.00 96.69 113 ASP A C 1
ATOM 927 O O . ASP A 1 113 ? 12.427 11.235 -7.043 1.00 96.69 113 ASP A O 1
ATOM 931 N N . LEU A 1 114 ? 10.435 11.094 -6.017 1.00 96.44 114 LEU A N 1
ATOM 932 C CA . LEU A 1 114 ? 9.758 10.427 -7.130 1.00 96.44 114 LEU A CA 1
ATOM 933 C C . LEU A 1 114 ? 9.767 11.275 -8.407 1.00 96.44 114 LEU A C 1
ATOM 935 O O . LEU A 1 114 ? 10.071 10.760 -9.483 1.00 96.44 114 LEU A O 1
ATOM 939 N N . VAL A 1 115 ? 9.479 12.574 -8.295 1.00 96.69 115 VAL A N 1
ATOM 940 C CA . VAL A 1 115 ? 9.521 13.505 -9.433 1.00 96.69 115 VAL A CA 1
ATOM 941 C C . VAL A 1 115 ? 10.936 13.606 -10.006 1.00 96.69 115 VAL A C 1
ATOM 943 O O . VAL A 1 115 ? 11.107 13.537 -11.222 1.00 96.69 115 VAL A O 1
ATOM 946 N N . ASN A 1 116 ? 11.959 13.689 -9.154 1.00 96.50 116 ASN A N 1
ATOM 947 C CA . ASN A 1 116 ? 13.352 13.744 -9.600 1.00 96.50 116 ASN A CA 1
ATOM 948 C C . ASN A 1 116 ? 13.776 12.458 -10.326 1.00 96.50 116 ASN A C 1
ATOM 950 O O . ASN A 1 116 ? 14.418 12.519 -11.377 1.00 96.50 116 ASN A O 1
ATOM 954 N N . LYS A 1 117 ? 13.381 11.288 -9.809 1.00 97.69 117 LYS A N 1
ATOM 955 C CA . LYS A 1 117 ? 13.630 9.992 -10.458 1.00 97.69 117 LYS A CA 1
ATOM 956 C C . LYS A 1 117 ? 12.935 9.890 -11.813 1.00 97.69 117 LYS A C 1
ATOM 958 O O . LYS A 1 117 ? 13.561 9.458 -12.778 1.00 97.69 117 LYS A O 1
ATOM 963 N N . LEU A 1 118 ? 11.680 10.333 -11.909 1.00 97.25 118 LEU A N 1
ATOM 964 C CA . LEU A 1 118 ? 10.941 10.392 -13.175 1.00 97.25 118 LEU A CA 1
ATOM 965 C C . LEU A 1 118 ? 11.639 11.298 -14.193 1.00 97.25 118 LEU A C 1
ATOM 967 O O . LEU A 1 118 ? 11.821 10.905 -15.344 1.00 97.25 118 LEU A O 1
ATOM 971 N N . TRP A 1 119 ? 12.086 12.478 -13.765 1.00 97.19 119 TRP A N 1
ATOM 972 C CA . TRP A 1 119 ? 12.807 13.410 -14.629 1.00 97.19 119 TRP A CA 1
ATOM 973 C C . TRP A 1 119 ? 14.135 12.834 -15.141 1.00 97.19 119 TRP A C 1
ATOM 975 O O . TRP A 1 119 ? 14.471 12.955 -16.323 1.00 97.19 119 TRP A O 1
ATOM 985 N N . SER A 1 120 ? 14.878 12.154 -14.267 1.00 97.94 120 SER A N 1
ATOM 986 C CA . SER A 1 120 ? 16.120 11.465 -14.628 1.00 97.94 120 SER A CA 1
ATOM 987 C C . SER A 1 120 ? 15.879 10.324 -15.623 1.00 97.94 120 SER A C 1
ATOM 989 O O . SER A 1 120 ? 16.603 10.206 -16.617 1.00 97.94 120 SER A O 1
ATOM 991 N N . ALA A 1 121 ? 14.832 9.523 -15.407 1.00 98.19 121 ALA A N 1
ATOM 992 C CA . ALA A 1 121 ? 14.449 8.450 -16.319 1.00 98.19 121 ALA A CA 1
ATOM 993 C C . ALA A 1 121 ? 14.055 8.999 -17.698 1.00 98.19 121 ALA A C 1
ATOM 995 O O . ALA A 1 121 ? 14.547 8.513 -18.714 1.00 98.19 121 ALA A O 1
ATOM 996 N N . TYR A 1 122 ? 13.253 10.065 -17.738 1.00 97.81 122 TYR A N 1
ATOM 997 C CA . TYR A 1 122 ? 12.861 10.735 -18.980 1.00 97.81 122 TYR A CA 1
ATOM 998 C C . TYR A 1 122 ? 14.068 11.289 -19.755 1.00 97.81 122 TYR A C 1
ATOM 1000 O O . TYR A 1 122 ? 14.192 11.097 -20.967 1.00 97.81 122 TYR A O 1
ATOM 1008 N N . SER A 1 123 ? 15.005 11.925 -19.049 1.00 97.12 123 SER A N 1
ATOM 1009 C CA . SER A 1 123 ? 16.243 12.441 -19.649 1.00 97.12 123 SER A CA 1
ATOM 1010 C C . SER A 1 123 ? 17.103 11.310 -20.224 1.00 97.12 123 SER A C 1
ATOM 1012 O O . SER A 1 123 ? 17.662 11.431 -21.314 1.00 97.12 123 SER A O 1
ATOM 1014 N N . THR A 1 124 ? 17.173 10.180 -19.514 1.00 98.31 124 THR A N 1
ATOM 1015 C CA . THR A 1 124 ? 17.888 8.982 -19.972 1.00 98.31 124 THR A CA 1
ATOM 1016 C C . THR A 1 124 ? 17.239 8.388 -21.217 1.00 98.31 124 THR A C 1
ATOM 1018 O O . THR A 1 124 ? 17.950 8.080 -22.171 1.00 98.31 124 THR A O 1
ATOM 1021 N N . GLN A 1 125 ? 15.908 8.289 -21.242 1.00 98.12 125 GLN A N 1
ATOM 1022 C CA . GLN A 1 125 ? 15.163 7.813 -22.406 1.00 98.12 125 GLN A CA 1
ATOM 1023 C C . GLN A 1 125 ? 15.433 8.692 -23.630 1.00 98.12 125 GLN A C 1
ATOM 1025 O O . GLN A 1 125 ? 15.800 8.183 -24.682 1.00 98.12 125 GLN A O 1
ATOM 1030 N N . THR A 1 126 ? 15.369 10.014 -23.461 1.00 98.00 126 THR A N 1
ATOM 1031 C CA . THR A 1 126 ? 15.640 10.973 -24.544 1.00 98.00 126 THR A CA 1
ATOM 1032 C C . THR A 1 126 ? 17.041 10.783 -25.133 1.00 98.00 126 THR A C 1
ATOM 1034 O O . THR A 1 126 ? 17.2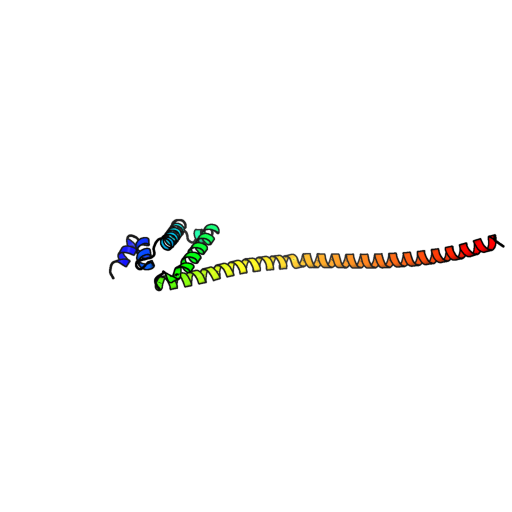32 10.844 -26.349 1.00 98.00 126 THR A O 1
ATOM 1037 N N . ARG A 1 127 ? 18.041 10.518 -24.280 1.00 98.31 127 ARG A N 1
ATOM 1038 C CA . ARG A 1 127 ? 19.407 10.225 -24.729 1.00 98.31 127 ARG A CA 1
ATOM 1039 C C . ARG A 1 127 ? 19.479 8.922 -25.527 1.00 98.31 127 ARG A C 1
ATOM 1041 O O . ARG A 1 127 ? 20.106 8.908 -26.582 1.00 98.31 127 ARG A O 1
ATOM 1048 N N . ILE A 1 128 ? 18.837 7.858 -25.046 1.00 98.25 128 ILE A N 1
ATOM 1049 C CA . ILE A 1 128 ? 18.787 6.563 -25.740 1.00 98.25 128 ILE A CA 1
ATOM 1050 C C . ILE A 1 128 ? 18.135 6.719 -27.118 1.00 98.25 128 ILE A C 1
ATOM 1052 O O . ILE A 1 128 ? 18.686 6.240 -28.106 1.00 98.25 128 ILE A O 1
ATOM 1056 N N . ASP A 1 129 ? 17.019 7.440 -27.209 1.00 98.38 129 ASP A N 1
ATOM 1057 C CA . ASP A 1 129 ? 16.317 7.665 -28.477 1.00 98.38 129 ASP A CA 1
ATOM 1058 C C . ASP A 1 129 ? 17.208 8.403 -29.492 1.00 98.38 129 ASP A C 1
ATOM 1060 O O . ASP A 1 129 ? 17.269 8.040 -30.672 1.00 98.38 129 ASP A O 1
ATOM 1064 N N . HIS A 1 130 ? 17.970 9.399 -29.030 1.00 98.25 130 HIS A N 1
ATOM 1065 C CA . HIS A 1 130 ? 18.941 10.107 -29.863 1.00 98.25 130 HIS A CA 1
ATOM 1066 C C . HIS A 1 130 ? 20.093 9.202 -30.334 1.00 98.25 130 HIS A C 1
ATOM 1068 O O . HIS A 1 130 ? 20.487 9.244 -31.506 1.00 98.25 130 HIS A O 1
ATOM 1074 N N . GLU A 1 131 ? 20.627 8.363 -29.442 1.00 98.44 131 GLU A N 1
ATOM 1075 C CA . GLU A 1 131 ? 21.678 7.394 -29.769 1.00 98.44 131 GLU A CA 1
ATOM 1076 C C . GLU A 1 131 ? 21.186 6.360 -30.794 1.00 98.44 131 GLU A C 1
ATOM 1078 O O . GLU A 1 131 ? 21.893 6.091 -31.768 1.00 98.44 131 GLU A O 1
ATOM 1083 N N . ILE A 1 132 ? 19.956 5.854 -30.648 1.00 98.25 132 ILE A N 1
ATOM 1084 C CA . ILE A 1 132 ? 19.318 4.942 -31.610 1.00 98.25 132 ILE A CA 1
ATOM 1085 C C . ILE A 1 132 ? 19.171 5.616 -32.974 1.00 98.25 132 ILE A C 1
ATOM 1087 O O . ILE A 1 132 ? 19.567 5.041 -33.989 1.00 98.25 132 ILE A O 1
ATOM 1091 N N . SER A 1 133 ? 18.656 6.848 -33.020 1.00 98.25 133 SER A N 1
ATOM 1092 C CA . SER A 1 133 ? 18.516 7.586 -34.280 1.00 98.25 133 SER A CA 1
ATOM 1093 C C . SER A 1 133 ? 19.867 7.783 -34.972 1.00 98.25 133 SER A C 1
ATOM 1095 O O . SER A 1 133 ? 19.971 7.635 -36.190 1.00 98.25 133 SER A O 1
ATOM 1097 N N . THR A 1 134 ? 20.912 8.087 -34.202 1.00 98.50 134 THR A N 1
ATOM 1098 C CA . THR A 1 134 ? 22.273 8.257 -34.724 1.00 98.50 134 THR A CA 1
ATOM 1099 C C . THR A 1 134 ? 22.842 6.939 -35.245 1.00 98.50 134 THR A C 1
ATOM 1101 O O . THR A 1 134 ? 23.464 6.909 -36.309 1.00 98.50 134 THR A O 1
ATOM 1104 N N . ALA A 1 135 ? 22.635 5.839 -34.519 1.00 98.25 135 ALA A N 1
ATOM 1105 C CA . ALA A 1 135 ? 23.068 4.512 -34.937 1.00 98.25 135 ALA A CA 1
ATOM 1106 C C . ALA A 1 135 ? 22.374 4.081 -36.236 1.00 98.25 135 ALA A C 1
ATOM 1108 O O . ALA A 1 135 ? 23.052 3.634 -37.160 1.00 98.25 135 ALA A O 1
ATOM 1109 N N . ASN A 1 136 ? 21.063 4.300 -36.346 1.00 98.31 136 ASN A N 1
ATOM 1110 C CA . ASN A 1 136 ? 20.296 3.995 -37.554 1.00 98.31 136 ASN A CA 1
ATOM 1111 C C . ASN A 1 136 ? 20.806 4.787 -38.763 1.00 98.31 136 ASN A C 1
ATOM 1113 O O . ASN A 1 136 ? 21.095 4.191 -39.796 1.00 98.31 136 ASN A O 1
ATOM 1117 N N . ALA A 1 137 ? 21.049 6.093 -38.614 1.00 98.00 137 ALA A N 1
ATOM 1118 C CA . ALA A 1 137 ? 21.611 6.904 -39.695 1.00 98.00 137 ALA A CA 1
ATOM 1119 C C . ALA A 1 137 ? 22.987 6.391 -40.169 1.00 98.00 137 ALA A C 1
ATOM 1121 O O . ALA A 1 137 ? 23.288 6.393 -41.363 1.00 98.00 137 ALA A O 1
ATOM 1122 N N . ARG A 1 138 ? 23.832 5.913 -39.242 1.00 98.19 138 ARG A N 1
ATOM 1123 C CA . ARG A 1 138 ? 25.130 5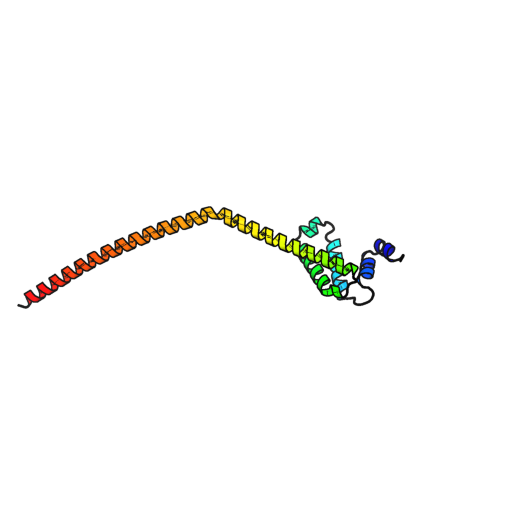.300 -39.580 1.00 98.19 138 ARG A CA 1
ATOM 1124 C C . ARG A 1 138 ? 24.976 3.950 -40.283 1.00 98.19 138 ARG A C 1
ATOM 1126 O O . ARG A 1 138 ? 25.772 3.638 -41.172 1.00 98.19 138 ARG A O 1
ATOM 1133 N N . ILE A 1 139 ? 23.993 3.144 -39.882 1.00 98.12 139 ILE A N 1
ATOM 1134 C CA . ILE A 1 139 ? 23.667 1.874 -40.542 1.00 98.12 139 ILE A CA 1
ATOM 1135 C C . ILE A 1 139 ? 23.214 2.142 -41.978 1.00 98.12 139 ILE A C 1
ATOM 1137 O O . ILE A 1 139 ? 23.752 1.520 -42.892 1.00 98.12 139 ILE A O 1
ATOM 1141 N N . ASP A 1 140 ? 22.316 3.103 -42.189 1.00 98.06 140 ASP A N 1
ATOM 1142 C CA . ASP A 1 140 ? 21.814 3.463 -43.519 1.00 98.06 140 ASP A CA 1
ATOM 1143 C C . ASP A 1 140 ? 22.943 3.926 -44.454 1.00 98.06 140 ASP A C 1
ATOM 1145 O O . ASP A 1 140 ? 23.058 3.440 -45.583 1.00 98.06 140 ASP A O 1
ATOM 1149 N N . ASP A 1 141 ? 23.845 4.790 -43.973 1.00 98.00 141 ASP A N 1
ATOM 1150 C CA . ASP A 1 141 ? 25.035 5.210 -44.730 1.00 98.00 141 ASP A CA 1
ATOM 1151 C C . ASP A 1 141 ? 25.956 4.020 -45.073 1.00 98.00 141 ASP A C 1
ATOM 1153 O O . ASP A 1 141 ? 26.452 3.888 -46.198 1.00 98.00 141 ASP A O 1
ATOM 1157 N N . SER A 1 142 ? 26.153 3.103 -44.123 1.00 97.81 142 SER A N 1
ATOM 1158 C CA . SER A 1 142 ? 26.972 1.901 -44.329 1.00 97.81 142 SER A CA 1
ATOM 1159 C C . SER A 1 142 ? 26.351 0.952 -45.357 1.00 97.81 142 SER A C 1
ATOM 1161 O O . SER A 1 142 ? 27.057 0.428 -46.223 1.00 97.81 142 SER A O 1
ATOM 1163 N N . LEU A 1 143 ? 25.030 0.758 -45.306 1.00 97.62 143 LEU A N 1
ATOM 1164 C CA . LEU A 1 143 ? 24.278 -0.029 -46.285 1.00 97.62 143 LEU A CA 1
ATOM 1165 C C . LEU A 1 143 ? 24.390 0.582 -47.683 1.00 97.62 143 LEU A C 1
ATOM 1167 O O . LEU A 1 143 ? 24.665 -0.140 -48.645 1.00 97.62 143 LEU A O 1
ATOM 1171 N N . TYR A 1 144 ? 24.269 1.906 -47.796 1.00 97.62 144 TYR A N 1
ATOM 1172 C CA . TYR A 1 144 ? 24.451 2.614 -49.062 1.00 97.62 144 TYR A CA 1
ATOM 1173 C C . TYR A 1 144 ? 25.852 2.381 -49.655 1.00 97.62 144 TYR A C 1
ATOM 1175 O O . TYR A 1 144 ? 25.992 2.020 -50.831 1.00 97.62 144 TYR A O 1
ATOM 1183 N N . LYS A 1 145 ? 26.905 2.504 -48.835 1.00 97.94 145 LYS A N 1
ATOM 1184 C CA . LYS A 1 145 ? 28.293 2.230 -49.252 1.00 97.94 145 LYS A CA 1
ATOM 1185 C C . LYS A 1 145 ? 28.481 0.784 -49.717 1.00 97.94 145 LYS A C 1
ATOM 1187 O O . LYS A 1 145 ? 29.078 0.558 -50.771 1.00 97.94 145 LYS A O 1
ATOM 1192 N N . LEU A 1 146 ? 27.937 -0.190 -48.985 1.00 97.38 146 LEU A N 1
ATOM 1193 C CA . LEU A 1 146 ? 27.999 -1.608 -49.357 1.00 97.38 146 LEU A CA 1
ATOM 1194 C C . LEU A 1 146 ? 27.314 -1.887 -50.698 1.00 97.38 146 LEU A C 1
ATOM 1196 O O . LEU A 1 146 ? 27.886 -2.582 -51.539 1.00 97.38 146 LEU A O 1
ATOM 1200 N N . MET A 1 147 ? 26.132 -1.311 -50.939 1.00 97.06 147 MET A N 1
ATOM 1201 C CA . MET A 1 147 ? 25.428 -1.453 -52.219 1.00 97.06 147 MET A CA 1
ATOM 1202 C C . MET A 1 147 ? 26.256 -0.905 -53.391 1.00 97.06 147 MET A C 1
ATOM 1204 O O . MET A 1 147 ? 26.334 -1.537 -54.449 1.00 97.06 147 MET A O 1
ATOM 1208 N N . SER A 1 148 ? 26.922 0.239 -53.202 1.00 96.06 148 SER A N 1
ATOM 1209 C CA . SER A 1 148 ? 27.815 0.832 -54.207 1.00 96.06 148 SER A CA 1
ATOM 1210 C C . SER A 1 148 ? 29.017 -0.069 -54.528 1.00 96.06 148 SER A C 1
ATOM 1212 O O . SER A 1 148 ? 29.330 -0.320 -55.701 1.00 96.06 148 SER A O 1
ATOM 1214 N N . ILE A 1 149 ? 29.652 -0.636 -53.496 1.00 97.25 149 ILE A N 1
ATOM 1215 C CA . ILE A 1 149 ? 30.759 -1.590 -53.650 1.00 97.25 149 ILE A CA 1
ATOM 1216 C C . ILE A 1 149 ? 30.282 -2.847 -54.385 1.00 97.25 149 ILE A C 1
ATOM 1218 O O . ILE A 1 149 ? 30.910 -3.275 -55.355 1.00 97.25 149 ILE A O 1
ATOM 1222 N N . GLN A 1 150 ? 29.140 -3.412 -53.984 1.00 96.56 150 GLN A N 1
ATOM 1223 C CA . GLN A 1 150 ? 28.572 -4.603 -54.613 1.00 96.56 150 GLN A CA 1
ATOM 1224 C C . GLN A 1 150 ? 28.273 -4.371 -56.101 1.00 96.56 150 GLN A C 1
ATOM 1226 O O . GLN A 1 150 ? 28.530 -5.248 -56.932 1.00 96.56 150 GLN A O 1
ATOM 1231 N N . LYS A 1 151 ? 27.757 -3.187 -56.458 1.00 95.81 151 LYS A N 1
ATOM 1232 C CA . LYS A 1 151 ? 27.527 -2.793 -57.854 1.00 95.81 151 LYS A CA 1
ATOM 1233 C C . LYS A 1 151 ? 28.840 -2.730 -58.636 1.00 95.81 151 LYS A C 1
ATOM 1235 O O . LYS A 1 151 ? 28.929 -3.314 -59.714 1.00 95.81 151 LYS A O 1
ATOM 1240 N N . SER A 1 152 ? 29.858 -2.080 -58.078 1.00 95.44 152 SER A N 1
ATOM 1241 C CA . SER A 1 152 ? 31.181 -1.951 -58.703 1.00 95.44 152 SER A CA 1
ATOM 1242 C C . SER A 1 152 ? 31.843 -3.313 -58.934 1.00 95.44 152 SER A C 1
ATOM 1244 O O . SER A 1 152 ? 32.343 -3.589 -60.024 1.00 95.44 152 SER A O 1
ATOM 1246 N N . TRP A 1 153 ? 31.768 -4.210 -57.951 1.00 95.56 153 TRP A N 1
ATOM 1247 C CA . TRP A 1 153 ? 32.341 -5.551 -58.050 1.00 95.56 153 TRP A CA 1
ATOM 1248 C C . TRP A 1 153 ? 31.652 -6.422 -59.110 1.00 95.56 153 TRP A C 1
ATOM 1250 O O . TRP A 1 153 ? 32.322 -7.120 -59.872 1.00 95.56 153 TRP A O 1
ATOM 1260 N N . LYS A 1 154 ? 30.317 -6.338 -59.229 1.00 94.56 154 LYS A N 1
ATOM 1261 C CA . LYS A 1 154 ? 29.574 -7.008 -60.312 1.00 94.56 154 LYS A CA 1
ATOM 1262 C C . LYS A 1 154 ? 30.047 -6.552 -61.697 1.00 94.56 154 LYS A C 1
ATOM 1264 O O . LYS A 1 154 ? 30.189 -7.390 -62.581 1.00 94.56 154 LYS A O 1
ATOM 1269 N N . ILE A 1 155 ? 30.305 -5.254 -61.879 1.00 93.75 155 ILE A N 1
ATOM 1270 C CA . ILE A 1 155 ? 30.786 -4.696 -63.153 1.00 93.75 155 ILE A CA 1
ATOM 1271 C C . ILE A 1 155 ? 32.185 -5.223 -63.490 1.00 93.75 155 ILE A C 1
ATOM 1273 O O . ILE A 1 155 ? 32.409 -5.659 -64.617 1.00 93.75 155 ILE A O 1
ATOM 1277 N N . LEU A 1 156 ? 33.112 -5.214 -62.527 1.00 93.56 156 LEU A N 1
ATOM 1278 C CA . LEU A 1 156 ? 34.478 -5.716 -62.730 1.00 93.56 156 LEU A CA 1
ATOM 1279 C C . LEU A 1 156 ? 34.485 -7.189 -63.151 1.00 93.56 156 LEU A C 1
ATOM 1281 O O . LEU A 1 156 ? 35.109 -7.541 -64.146 1.00 93.56 156 LEU A O 1
ATOM 1285 N N . ARG A 1 157 ? 33.694 -8.024 -62.474 1.00 92.94 157 ARG A N 1
ATOM 1286 C CA . ARG A 1 157 ? 33.573 -9.451 -62.798 1.00 92.94 157 ARG A CA 1
ATOM 1287 C C . ARG A 1 157 ? 33.035 -9.712 -64.212 1.00 92.94 157 ARG A C 1
ATOM 1289 O O . ARG A 1 157 ? 33.378 -10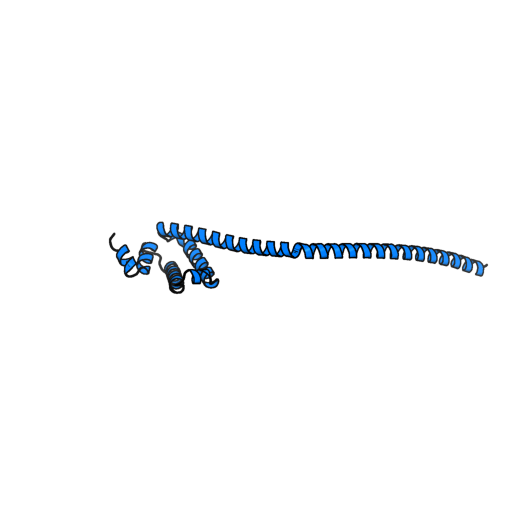.725 -64.811 1.00 92.94 157 ARG A O 1
ATOM 1296 N N . ILE A 1 158 ? 32.156 -8.853 -64.733 1.00 90.12 158 ILE A N 1
ATOM 1297 C CA . ILE A 1 158 ? 31.674 -8.970 -66.121 1.00 90.12 158 ILE A CA 1
ATOM 1298 C C . ILE A 1 158 ? 32.802 -8.627 -67.096 1.00 90.12 158 ILE A C 1
ATOM 1300 O O . ILE A 1 158 ? 32.983 -9.342 -68.075 1.00 90.12 158 ILE A O 1
ATOM 1304 N N . LYS A 1 159 ? 33.577 -7.573 -66.811 1.00 85.69 159 LYS A N 1
ATOM 1305 C CA . LYS A 1 159 ? 34.712 -7.161 -67.649 1.00 85.69 159 LYS A CA 1
ATOM 1306 C C . LYS A 1 159 ? 35.818 -8.214 -67.727 1.00 85.69 159 LYS A C 1
ATOM 1308 O O . LYS A 1 159 ? 36.432 -8.328 -68.769 1.00 85.69 159 LYS A O 1
ATOM 1313 N N . GLU A 1 160 ? 36.053 -8.986 -66.667 1.00 85.06 160 GLU A N 1
ATOM 1314 C CA . GLU A 1 160 ? 37.042 -10.081 -66.671 1.00 85.06 160 GLU A CA 1
ATOM 1315 C C . GLU A 1 160 ? 36.616 -11.306 -67.503 1.00 85.06 160 GLU A C 1
ATOM 1317 O O . GLU A 1 160 ? 37.431 -12.190 -67.750 1.00 85.06 160 GLU A O 1
ATOM 1322 N N . LYS A 1 161 ? 35.340 -11.399 -67.903 1.00 78.06 161 LYS A N 1
ATOM 1323 C CA . LYS A 1 161 ? 34.791 -12.530 -68.672 1.00 78.06 161 LYS A CA 1
ATOM 1324 C C . LYS A 1 161 ? 34.649 -12.259 -70.177 1.00 78.06 161 LYS A C 1
ATOM 1326 O O . LYS A 1 161 ? 34.182 -13.154 -70.881 1.00 78.06 161 LYS A O 1
ATOM 1331 N N . ILE A 1 162 ? 34.980 -11.052 -70.641 1.00 62.94 162 ILE A N 1
ATOM 1332 C CA . ILE A 1 162 ? 34.943 -10.613 -72.049 1.00 62.94 162 ILE A CA 1
ATOM 1333 C C . ILE A 1 162 ? 36.382 -10.450 -72.525 1.00 62.94 162 ILE A C 1
ATOM 1335 O O . ILE A 1 162 ? 36.673 -10.926 -73.641 1.00 62.94 162 ILE A O 1
#